Protein AF-A0A7S4ESZ2-F1 (afdb_monomer_lite)

Foldseek 3Di:
DVVVVVVVVVVVVVVVVVVLVVVLQQDPPVVSVLVVLLVVLVVVVCCCVVVVPDDDPVNVVVSCCSVVVSVVVVVVVVVVPPPVPPRVVVVVVVVVVVVVVVVVPPPDD

Structure (mmCIF, N/CA/C/O backbone):
data_AF-A0A7S4ESZ2-F1
#
_entry.id   AF-A0A7S4ESZ2-F1
#
loop_
_atom_site.group_PDB
_atom_site.id
_atom_site.type_symbol
_atom_site.label_atom_id
_atom_site.label_alt_id
_atom_site.label_comp_id
_atom_site.label_asym_id
_atom_site.label_entity_id
_atom_site.label_seq_id
_atom_site.pdbx_PDB_ins_code
_atom_site.Cartn_x
_atom_site.Cartn_y
_atom_site.Cartn_z
_atom_site.occupancy
_atom_site.B_iso_or_equiv
_atom_site.auth_seq_id
_atom_site.auth_comp_id
_atom_site.auth_asym_id
_atom_site.auth_atom_id
_atom_site.pdbx_PDB_model_num
ATOM 1 N N . MET A 1 1 ? -6.748 -6.157 -33.503 1.00 66.38 1 MET A N 1
ATOM 2 C CA . MET A 1 1 ? -5.988 -6.548 -32.292 1.00 66.38 1 MET A CA 1
ATOM 3 C C . MET A 1 1 ? -6.035 -5.516 -31.154 1.00 66.38 1 MET A C 1
ATOM 5 O O . MET A 1 1 ? -5.958 -5.926 -30.008 1.00 66.38 1 MET A O 1
ATOM 9 N N . GLY A 1 2 ? -6.207 -4.208 -31.412 1.00 81.81 2 GLY A N 1
ATOM 10 C CA . GLY A 1 2 ? -6.227 -3.180 -30.348 1.00 81.81 2 GLY A CA 1
ATOM 11 C C . GLY A 1 2 ? -7.461 -3.179 -29.430 1.00 81.81 2 GLY A C 1
ATOM 12 O O . GLY A 1 2 ? -7.334 -2.921 -28.239 1.00 81.81 2 GLY A O 1
ATOM 13 N N . TRP A 1 3 ? -8.641 -3.549 -29.942 1.00 86.19 3 TRP A N 1
ATOM 14 C CA . TRP A 1 3 ? -9.880 -3.604 -29.149 1.00 86.19 3 TRP A CA 1
ATOM 15 C C . TRP A 1 3 ? -9.798 -4.542 -27.935 1.00 86.19 3 TRP A C 1
ATOM 17 O O . TRP A 1 3 ? -10.355 -4.239 -26.887 1.00 86.19 3 TRP A O 1
ATOM 27 N N . LEU A 1 4 ? -9.037 -5.634 -28.039 1.00 88.56 4 LEU A N 1
ATOM 28 C CA . LEU A 1 4 ? -8.805 -6.575 -26.938 1.00 88.56 4 LEU A CA 1
ATOM 29 C C . LEU A 1 4 ? -8.044 -5.928 -25.770 1.00 88.56 4 LEU A C 1
ATOM 31 O O . LEU A 1 4 ? -8.396 -6.149 -24.616 1.00 88.56 4 LEU A O 1
ATOM 35 N N . MET A 1 5 ? -7.051 -5.083 -26.061 1.00 89.44 5 MET A N 1
ATOM 36 C CA . MET A 1 5 ? -6.308 -4.335 -25.037 1.00 89.44 5 MET A CA 1
ATOM 37 C C . MET A 1 5 ? -7.189 -3.298 -24.333 1.00 89.44 5 MET A C 1
ATOM 39 O O . MET A 1 5 ? -7.049 -3.091 -23.131 1.00 89.44 5 MET A O 1
ATOM 43 N N . ILE A 1 6 ? -8.121 -2.681 -25.067 1.00 91.31 6 ILE A N 1
ATOM 44 C CA . ILE A 1 6 ? -9.088 -1.723 -24.511 1.00 91.31 6 ILE A CA 1
ATOM 45 C C . ILE A 1 6 ? -10.058 -2.439 -23.570 1.00 91.31 6 ILE A C 1
ATOM 47 O O . ILE A 1 6 ? -10.261 -2.010 -22.441 1.00 91.31 6 ILE A O 1
ATOM 51 N N . VAL A 1 7 ? -10.624 -3.566 -24.002 1.00 93.50 7 VAL A N 1
ATOM 52 C CA . VAL A 1 7 ? -11.549 -4.341 -23.166 1.00 93.50 7 VAL A CA 1
ATOM 53 C C . VAL A 1 7 ? -10.851 -4.821 -21.891 1.00 93.50 7 VAL A C 1
ATOM 55 O O . VAL A 1 7 ? -11.405 -4.676 -20.803 1.00 93.50 7 VAL A O 1
ATOM 58 N N . LEU A 1 8 ? -9.613 -5.315 -21.999 1.00 89.50 8 LEU A N 1
ATOM 59 C CA . LEU A 1 8 ? -8.819 -5.738 -20.844 1.00 89.50 8 LEU A CA 1
ATOM 60 C C . LEU A 1 8 ? -8.497 -4.582 -19.885 1.00 89.50 8 LEU A C 1
ATOM 62 O O . LEU A 1 8 ? -8.576 -4.772 -18.672 1.00 89.50 8 LEU A O 1
ATOM 66 N N . SER A 1 9 ? -8.173 -3.385 -20.386 1.00 91.81 9 SER A N 1
ATOM 67 C CA . SER A 1 9 ? -7.897 -2.232 -19.520 1.00 91.81 9 SER A CA 1
ATOM 68 C C . SER A 1 9 ? -9.158 -1.732 -18.811 1.00 91.81 9 SER A C 1
ATOM 70 O O . SER A 1 9 ? -9.101 -1.438 -17.616 1.00 91.81 9 SER A O 1
ATOM 72 N N . CYS A 1 10 ? -10.307 -1.722 -19.494 1.00 90.88 10 CYS A N 1
ATOM 73 C CA . CYS A 1 10 ? -11.598 -1.396 -18.893 1.00 90.88 10 CYS A CA 1
ATOM 74 C C . CYS A 1 10 ? -11.982 -2.399 -17.799 1.00 90.88 10 CYS A C 1
ATOM 76 O O . CYS A 1 10 ? -12.360 -1.988 -16.704 1.00 90.88 10 CYS A O 1
ATOM 78 N N . LEU A 1 11 ? -11.832 -3.702 -18.056 1.00 93.06 11 LEU A N 1
ATOM 79 C CA . LEU A 1 11 ? -12.069 -4.751 -17.058 1.00 93.06 11 LEU A CA 1
ATOM 80 C C . LEU A 1 11 ? -11.168 -4.586 -15.835 1.00 93.06 11 LEU A C 1
ATOM 82 O O . LEU A 1 11 ? -11.648 -4.665 -14.706 1.00 93.06 11 LEU A O 1
ATOM 86 N N . ASN A 1 12 ? -9.881 -4.309 -16.048 1.00 88.88 12 ASN A N 1
ATOM 87 C CA . ASN A 1 12 ? -8.943 -4.102 -14.953 1.00 88.88 12 ASN A CA 1
ATOM 88 C C . ASN A 1 12 ? -9.293 -2.840 -14.145 1.00 88.88 12 ASN A C 1
ATOM 90 O O . ASN A 1 12 ? -9.273 -2.865 -12.918 1.00 88.88 12 ASN A O 1
ATOM 94 N N . GLY A 1 13 ? -9.699 -1.757 -14.818 1.00 87.56 13 GLY A N 1
ATOM 95 C CA . GLY A 1 13 ? -10.195 -0.543 -14.169 1.00 87.56 13 GLY A CA 1
ATOM 96 C C . GLY A 1 13 ? -11.420 -0.811 -13.292 1.00 87.56 13 GLY A C 1
ATOM 97 O O . GLY A 1 13 ? -11.432 -0.435 -12.121 1.00 87.56 13 GLY A O 1
ATOM 98 N N . VAL A 1 14 ? -12.410 -1.540 -13.817 1.00 90.62 14 VAL A N 1
ATOM 99 C CA . VAL A 1 14 ? -13.612 -1.933 -13.063 1.00 90.62 14 VAL A CA 1
ATOM 100 C C . VAL A 1 14 ? -13.255 -2.821 -11.869 1.00 90.62 14 VAL A C 1
ATOM 102 O O . VAL A 1 14 ? -13.757 -2.591 -10.769 1.00 90.62 14 VAL A O 1
ATOM 105 N N . ALA A 1 15 ? -12.362 -3.798 -12.048 1.00 88.25 15 ALA A N 1
ATOM 106 C CA . ALA A 1 15 ? -11.925 -4.688 -10.976 1.00 88.25 15 ALA A CA 1
ATOM 107 C C . ALA A 1 15 ? -11.225 -3.925 -9.839 1.00 88.25 15 ALA A C 1
ATOM 109 O O . ALA A 1 15 ? -11.531 -4.145 -8.665 1.00 88.25 15 ALA A O 1
ATOM 110 N N . ILE A 1 16 ? -10.335 -2.986 -10.177 1.00 87.25 16 ILE A N 1
ATOM 111 C CA . ILE A 1 16 ? -9.633 -2.143 -9.201 1.00 87.25 16 ILE A CA 1
ATOM 112 C C . ILE A 1 16 ? -10.625 -1.242 -8.459 1.00 87.25 16 ILE A C 1
ATOM 114 O O . ILE A 1 16 ? -10.571 -1.158 -7.232 1.00 87.25 16 ILE A O 1
ATOM 118 N N . SER A 1 17 ? -11.557 -0.600 -9.170 1.00 86.12 17 SER A N 1
ATOM 119 C CA . SER A 1 17 ? -12.589 0.238 -8.549 1.00 86.12 17 SER A CA 1
ATOM 120 C C . SER A 1 17 ? -13.487 -0.564 -7.607 1.00 86.12 17 SER A C 1
ATOM 122 O O . SER A 1 17 ? -13.740 -0.124 -6.487 1.00 86.12 17 SER A O 1
ATOM 124 N N . TYR A 1 18 ? -13.918 -1.762 -8.009 1.00 87.00 18 TYR A N 1
ATOM 125 C CA . TYR A 1 18 ? -14.733 -2.634 -7.164 1.00 87.00 18 TYR A CA 1
ATOM 126 C C . TYR A 1 18 ? -13.981 -3.080 -5.901 1.00 87.00 18 TYR A C 1
ATOM 128 O O . TYR A 1 18 ? -14.514 -2.994 -4.792 1.00 87.00 18 TYR A O 1
ATOM 136 N N . ALA A 1 19 ? -12.719 -3.494 -6.044 1.00 85.50 19 ALA A N 1
ATOM 137 C CA . ALA A 1 19 ? -11.867 -3.849 -4.912 1.00 85.50 19 ALA A CA 1
ATOM 138 C C . ALA A 1 19 ? -11.636 -2.653 -3.971 1.00 85.50 19 ALA A C 1
ATOM 140 O O . ALA A 1 19 ? -11.696 -2.810 -2.751 1.00 85.50 19 ALA A O 1
ATOM 141 N N . GLY A 1 20 ? -11.436 -1.453 -4.525 1.00 82.31 20 GLY A N 1
ATOM 142 C CA . GLY A 1 20 ? -11.277 -0.215 -3.765 1.00 82.31 20 GLY A CA 1
ATOM 143 C C . GLY A 1 20 ? -12.506 0.120 -2.921 1.00 82.31 20 GLY A C 1
ATOM 144 O O . GLY A 1 20 ? -12.370 0.357 -1.721 1.00 82.31 20 GLY A O 1
ATOM 145 N N . LEU A 1 21 ? -13.703 0.060 -3.512 1.00 82.81 21 LEU A N 1
ATOM 146 C CA . LEU A 1 21 ? -14.968 0.306 -2.808 1.00 82.81 21 LEU A CA 1
ATOM 147 C C . LEU A 1 21 ? -15.203 -0.712 -1.688 1.00 82.81 21 LEU A C 1
ATOM 149 O O . LEU A 1 21 ? -15.595 -0.346 -0.582 1.00 82.81 21 LEU A O 1
ATOM 153 N N . ARG A 1 22 ? -14.905 -1.989 -1.943 1.00 80.75 22 ARG A N 1
ATOM 154 C CA . ARG A 1 22 ? -15.071 -3.046 -0.941 1.00 80.75 22 ARG A CA 1
ATOM 155 C C . ARG A 1 22 ? -14.073 -2.907 0.206 1.00 80.75 22 ARG A C 1
ATOM 157 O O . ARG A 1 22 ? -14.445 -3.068 1.361 1.00 80.75 22 ARG A O 1
ATOM 164 N N . VAL A 1 23 ? -12.825 -2.534 -0.078 1.00 80.25 23 VAL A N 1
ATOM 165 C CA . VAL A 1 23 ? -11.840 -2.223 0.968 1.00 80.25 23 VAL A CA 1
ATOM 166 C C . VAL A 1 23 ? -12.290 -1.024 1.799 1.00 80.25 23 VAL A C 1
ATOM 168 O O . VAL A 1 23 ? -12.236 -1.112 3.020 1.00 80.25 23 VAL A O 1
ATOM 171 N N . GLN A 1 24 ? -12.793 0.054 1.187 1.00 77.06 24 GLN A N 1
ATOM 172 C CA . GLN A 1 24 ? -13.301 1.231 1.912 1.00 77.06 24 GLN A CA 1
ATOM 173 C C . GLN A 1 24 ? -14.446 0.911 2.885 1.00 77.06 24 GLN A C 1
ATOM 175 O O . GLN A 1 24 ? -14.634 1.636 3.860 1.00 77.06 24 GLN A O 1
ATOM 180 N N . GLN A 1 25 ? -15.205 -0.160 2.637 1.00 73.38 25 GLN A N 1
ATOM 181 C CA . GLN A 1 25 ? -16.244 -0.639 3.550 1.00 73.38 25 GLN A CA 1
ATOM 182 C C . GLN A 1 25 ? -15.671 -1.428 4.736 1.00 73.38 25 GLN A C 1
ATOM 184 O O . GLN A 1 25 ? -16.272 -1.428 5.801 1.00 73.38 25 GLN A O 1
ATOM 189 N N . LEU A 1 26 ? -14.515 -2.083 4.580 1.00 76.62 26 LEU A N 1
ATOM 190 C CA . LEU A 1 26 ? -13.904 -2.934 5.611 1.00 76.62 26 LEU A CA 1
ATOM 191 C C . LEU A 1 26 ? -12.799 -2.232 6.416 1.00 76.62 26 LEU A C 1
ATOM 193 O O . LEU A 1 26 ? -12.431 -2.705 7.491 1.00 76.62 26 LEU A O 1
ATOM 197 N N . VAL A 1 27 ? -12.220 -1.146 5.89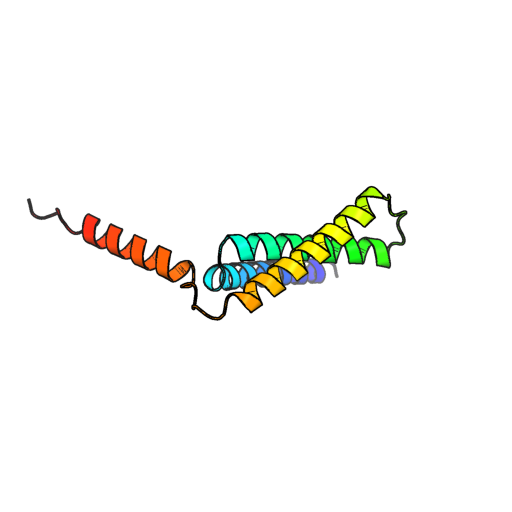9 1.00 78.38 27 VAL A N 1
ATOM 198 C CA . VAL A 1 27 ? -11.072 -0.470 6.520 1.00 78.38 27 VAL A CA 1
ATOM 199 C C . VAL A 1 27 ? -11.327 1.013 6.740 1.00 78.38 27 VAL A C 1
ATOM 201 O O . VAL A 1 27 ? -12.080 1.640 6.004 1.00 78.38 27 VAL A O 1
ATOM 204 N N . THR A 1 28 ? -10.644 1.591 7.730 1.00 76.62 28 THR A N 1
ATOM 205 C CA . THR A 1 28 ? -10.730 3.026 8.032 1.00 76.62 28 THR A CA 1
ATOM 206 C C . THR A 1 28 ? -10.216 3.889 6.879 1.00 76.62 28 THR A C 1
ATOM 208 O O . THR A 1 28 ? -9.366 3.458 6.092 1.00 76.62 28 THR A O 1
ATOM 211 N N . ALA A 1 29 ? -10.678 5.142 6.812 1.00 77.50 29 ALA A N 1
ATOM 212 C CA . ALA A 1 29 ? -10.215 6.116 5.819 1.00 77.50 29 ALA A CA 1
ATOM 213 C C . ALA A 1 29 ? -8.676 6.232 5.790 1.00 77.50 29 ALA A C 1
ATOM 215 O O . ALA A 1 29 ? -8.066 6.266 4.720 1.00 77.50 29 ALA A O 1
ATOM 216 N N . THR A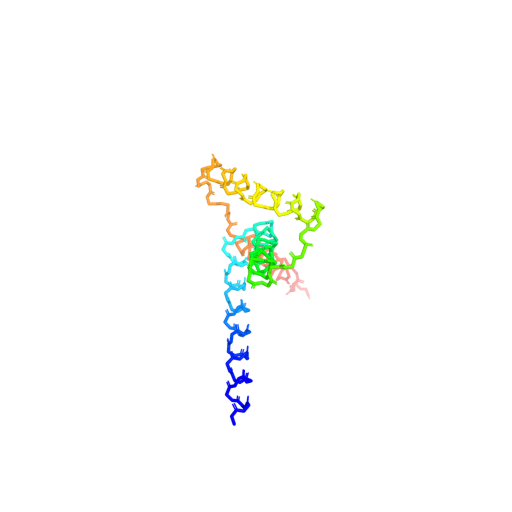 1 30 ? -8.038 6.191 6.962 1.00 80.06 30 THR A N 1
ATOM 217 C CA . THR A 1 30 ? -6.578 6.234 7.104 1.00 80.06 30 THR A CA 1
ATOM 218 C C . THR A 1 30 ? -5.905 4.989 6.532 1.00 80.06 30 THR A C 1
ATOM 220 O O . THR A 1 30 ? -4.911 5.110 5.818 1.00 80.06 30 THR A O 1
ATOM 223 N N . THR A 1 31 ? -6.444 3.788 6.779 1.00 80.12 31 THR A N 1
ATOM 224 C CA . THR A 1 31 ? -5.909 2.569 6.149 1.00 80.12 31 THR A CA 1
ATOM 225 C C . THR A 1 31 ? -5.994 2.662 4.635 1.00 80.12 31 THR A C 1
ATOM 227 O O . THR A 1 31 ? -5.026 2.324 3.960 1.00 80.12 31 THR A O 1
ATOM 230 N N . PHE A 1 32 ? -7.136 3.094 4.098 1.00 81.88 32 PHE A N 1
ATOM 231 C CA . PHE A 1 32 ? -7.331 3.169 2.655 1.00 81.88 32 PHE A CA 1
ATOM 232 C C . PHE A 1 32 ? -6.332 4.136 1.997 1.00 81.88 32 PHE A C 1
ATOM 234 O O . PHE A 1 32 ? -5.749 3.823 0.954 1.00 81.88 32 PHE A O 1
ATOM 241 N N . MET A 1 33 ? -6.061 5.272 2.648 1.00 82.50 33 MET A N 1
ATOM 242 C CA . MET A 1 33 ? -5.056 6.238 2.201 1.00 82.50 33 MET A CA 1
ATOM 243 C C . MET A 1 33 ? -3.637 5.643 2.208 1.00 82.50 33 MET A C 1
ATOM 245 O O . MET A 1 33 ? -2.913 5.773 1.219 1.00 82.50 33 MET A O 1
ATOM 249 N N . VAL A 1 34 ? -3.255 4.923 3.271 1.00 81.88 34 VAL A N 1
ATOM 250 C CA . VAL A 1 34 ? -1.956 4.227 3.336 1.00 81.88 34 VAL A CA 1
ATOM 251 C C . VAL A 1 34 ? -1.856 3.155 2.246 1.00 81.88 34 VAL A C 1
ATOM 253 O O . VAL A 1 34 ? -0.854 3.105 1.539 1.00 81.88 34 VAL A O 1
ATOM 256 N N . LEU A 1 35 ? -2.899 2.344 2.046 1.00 82.19 35 LEU A N 1
ATOM 257 C CA . LEU A 1 35 ? -2.916 1.268 1.048 1.00 82.19 35 LEU A CA 1
ATOM 258 C C . LEU A 1 35 ? -2.731 1.805 -0.382 1.00 82.19 35 LEU A C 1
ATOM 260 O O . LEU A 1 35 ? -1.976 1.242 -1.175 1.00 82.19 35 LEU A O 1
ATOM 264 N N . THR A 1 36 ? -3.377 2.932 -0.688 1.00 82.81 36 THR A N 1
ATOM 265 C CA . THR A 1 36 ? -3.268 3.599 -1.993 1.00 82.81 36 THR A CA 1
ATOM 266 C C . THR A 1 36 ? -1.856 4.141 -2.231 1.00 82.81 36 THR A C 1
ATOM 268 O O . THR A 1 36 ? -1.319 4.006 -3.334 1.00 82.81 36 THR A O 1
ATOM 271 N N . ASN A 1 37 ? -1.220 4.692 -1.192 1.00 83.38 37 ASN A N 1
ATOM 272 C CA . ASN A 1 37 ? 0.178 5.114 -1.260 1.00 83.38 37 ASN A CA 1
ATOM 273 C C . ASN A 1 37 ? 1.111 3.921 -1.504 1.00 83.38 37 ASN A C 1
ATOM 275 O O . ASN A 1 37 ? 1.938 3.987 -2.411 1.00 83.38 37 ASN A O 1
ATOM 279 N N . VAL A 1 38 ? 0.941 2.806 -0.785 1.00 81.50 38 VAL A N 1
ATOM 280 C CA . VAL A 1 38 ? 1.761 1.596 -0.984 1.00 81.50 38 VAL A CA 1
ATOM 281 C C . VAL A 1 38 ? 1.660 1.076 -2.419 1.00 81.50 38 VAL A C 1
ATOM 283 O O . VAL A 1 38 ? 2.689 0.796 -3.030 1.00 81.50 38 VAL A O 1
ATOM 286 N N . ASN A 1 39 ? 0.454 1.010 -2.993 1.00 84.69 39 ASN A N 1
ATOM 287 C CA . ASN A 1 39 ? 0.264 0.546 -4.370 1.00 84.69 39 ASN A CA 1
ATOM 288 C C . ASN A 1 39 ? 1.034 1.409 -5.390 1.00 84.69 39 ASN A C 1
ATOM 290 O O . ASN A 1 39 ? 1.723 0.880 -6.259 1.00 84.69 39 ASN A O 1
ATOM 294 N N . LYS A 1 40 ? 0.997 2.743 -5.244 1.00 80.25 40 LYS A N 1
ATOM 295 C CA . LYS A 1 40 ? 1.802 3.659 -6.072 1.00 80.25 40 LYS A CA 1
ATOM 296 C C . LYS A 1 40 ? 3.302 3.388 -5.942 1.00 80.25 40 LYS A C 1
ATOM 298 O O . LYS A 1 40 ? 3.992 3.331 -6.955 1.00 80.25 40 LYS A O 1
ATOM 303 N N . PHE A 1 41 ? 3.805 3.199 -4.722 1.00 80.50 41 PHE A N 1
ATOM 304 C CA . PHE A 1 41 ? 5.229 2.938 -4.498 1.00 80.50 41 PHE A CA 1
ATOM 305 C C . PHE A 1 41 ? 5.685 1.582 -5.048 1.00 80.50 41 PHE A C 1
ATOM 307 O O . PHE A 1 41 ? 6.799 1.501 -5.554 1.00 80.50 41 PHE A O 1
ATOM 314 N N . ILE A 1 42 ? 4.839 0.547 -5.023 1.00 82.00 42 ILE A N 1
ATOM 315 C CA . ILE A 1 42 ? 5.140 -0.752 -5.650 1.00 82.00 42 ILE A CA 1
ATOM 316 C C . ILE A 1 42 ? 5.280 -0.600 -7.167 1.00 82.00 42 ILE A C 1
ATOM 318 O O . ILE A 1 42 ? 6.233 -1.117 -7.745 1.00 82.00 42 ILE A O 1
ATOM 322 N N . VAL A 1 43 ? 4.375 0.145 -7.810 1.00 83.25 43 VAL A N 1
ATOM 323 C CA . VAL A 1 43 ? 4.451 0.416 -9.255 1.00 83.25 43 VAL A CA 1
ATOM 324 C C . VAL A 1 43 ? 5.713 1.210 -9.601 1.00 83.25 43 VAL A C 1
ATOM 326 O O . VAL A 1 43 ? 6.405 0.872 -10.559 1.00 83.25 43 VAL A O 1
ATOM 329 N N . ILE A 1 44 ? 6.053 2.227 -8.802 1.00 81.81 44 ILE A N 1
ATOM 330 C CA . ILE A 1 44 ? 7.285 3.012 -8.979 1.00 81.81 44 ILE A CA 1
ATOM 331 C C . ILE A 1 44 ? 8.524 2.125 -8.803 1.00 81.81 44 ILE A C 1
ATOM 333 O O . ILE A 1 44 ? 9.426 2.168 -9.636 1.00 81.81 44 ILE A O 1
ATOM 337 N N . LEU A 1 45 ? 8.561 1.291 -7.760 1.00 79.25 45 LEU A N 1
ATOM 338 C CA . LEU A 1 45 ? 9.659 0.357 -7.511 1.00 79.25 45 LEU A CA 1
ATOM 339 C C . LEU A 1 45 ? 9.816 -0.637 -8.665 1.00 79.25 45 LEU A C 1
ATOM 341 O O . LEU A 1 45 ? 10.932 -0.885 -9.113 1.00 79.25 45 LEU A O 1
ATOM 345 N N . PHE A 1 46 ? 8.706 -1.167 -9.178 1.00 81.56 46 PHE A N 1
ATOM 346 C CA . PHE A 1 46 ? 8.718 -2.044 -10.341 1.00 81.56 46 PHE A CA 1
ATOM 347 C C . PHE A 1 46 ? 9.269 -1.328 -11.578 1.00 81.56 46 PHE A C 1
ATOM 349 O O . PHE A 1 46 ? 10.128 -1.879 -12.258 1.00 81.56 46 PHE A O 1
ATOM 356 N N . GLY A 1 47 ? 8.848 -0.086 -11.837 1.00 79.69 47 GLY A N 1
ATOM 357 C CA . GLY A 1 47 ? 9.379 0.730 -12.932 1.00 79.69 47 GLY A CA 1
ATOM 358 C C . GLY A 1 47 ? 10.885 0.970 -12.812 1.00 79.69 47 GLY A C 1
ATOM 359 O O . GLY A 1 47 ? 11.615 0.794 -13.778 1.00 79.69 47 GLY A O 1
ATOM 360 N N . VAL A 1 48 ? 11.374 1.280 -11.614 1.00 76.56 48 VAL A N 1
ATOM 361 C CA . VAL A 1 48 ? 12.808 1.451 -11.340 1.00 76.56 48 VAL A CA 1
ATOM 362 C C . VAL A 1 48 ? 13.596 0.164 -11.606 1.00 76.56 48 VAL A C 1
ATOM 364 O O . VAL A 1 48 ? 14.629 0.198 -12.274 1.00 76.56 48 VAL A O 1
ATOM 367 N N . VAL A 1 49 ? 13.121 -0.971 -11.082 1.00 75.31 49 VAL A N 1
ATOM 368 C CA . VAL A 1 49 ? 13.817 -2.263 -11.199 1.00 75.31 49 VAL A CA 1
ATOM 369 C C . VAL A 1 49 ? 13.787 -2.775 -12.640 1.00 75.31 49 VAL A C 1
ATOM 371 O O . VAL A 1 49 ? 14.803 -3.258 -13.135 1.00 75.31 49 VAL A O 1
ATOM 374 N N . ALA A 1 50 ? 12.647 -2.648 -13.323 1.00 77.25 50 ALA A N 1
ATOM 375 C CA . ALA A 1 50 ? 12.466 -3.136 -14.686 1.00 77.25 50 ALA A CA 1
ATOM 376 C C . ALA A 1 50 ? 13.137 -2.240 -15.739 1.00 77.25 50 ALA A C 1
ATOM 378 O O . ALA A 1 50 ? 13.665 -2.755 -16.721 1.00 77.25 50 ALA A O 1
ATOM 379 N N . LEU A 1 51 ? 13.136 -0.916 -15.544 1.00 72.94 51 LEU A N 1
ATOM 380 C CA . LEU A 1 51 ? 13.653 0.046 -16.524 1.00 72.94 51 LEU A CA 1
ATOM 381 C C . LEU A 1 51 ? 15.123 0.442 -16.276 1.00 72.94 51 LEU A C 1
ATOM 383 O O . LEU A 1 51 ? 15.711 1.100 -17.126 1.00 72.94 51 LEU A O 1
ATOM 387 N N . ARG A 1 52 ? 15.735 0.022 -15.150 1.00 67.44 52 ARG A N 1
ATOM 388 C CA . ARG A 1 52 ? 17.111 0.383 -14.721 1.00 67.44 52 ARG A CA 1
ATOM 389 C C . ARG A 1 52 ? 17.408 1.888 -14.840 1.00 67.44 52 ARG A C 1
ATOM 391 O O . ARG A 1 52 ? 18.531 2.280 -15.153 1.00 67.44 52 ARG A O 1
ATOM 398 N N . GLU A 1 53 ? 16.403 2.720 -14.588 1.00 66.50 53 GLU A N 1
ATOM 399 C CA . GLU A 1 53 ? 16.546 4.177 -14.575 1.00 66.50 53 GLU A CA 1
ATOM 400 C C . GLU A 1 53 ? 17.477 4.626 -13.438 1.00 66.50 53 GLU A C 1
ATOM 402 O O . GLU A 1 53 ? 17.546 3.989 -12.378 1.00 66.50 53 GLU A O 1
ATOM 407 N N . ALA A 1 54 ? 18.215 5.717 -13.658 1.00 60.84 54 ALA A N 1
ATOM 408 C CA . ALA A 1 54 ? 19.209 6.202 -12.708 1.00 60.84 54 ALA A CA 1
ATOM 409 C C . ALA A 1 54 ? 18.509 6.761 -11.459 1.00 60.84 54 ALA A C 1
ATOM 411 O O . ALA A 1 54 ? 18.012 7.886 -11.428 1.00 60.84 54 ALA A O 1
ATOM 412 N N . LEU A 1 55 ? 18.470 5.948 -10.405 1.00 64.94 55 LEU A N 1
ATOM 413 C CA . LEU A 1 55 ? 17.905 6.314 -9.113 1.00 64.94 55 LEU A CA 1
ATOM 414 C C . LEU A 1 55 ? 18.641 7.513 -8.511 1.00 64.94 55 LEU A C 1
ATOM 416 O O . LEU A 1 55 ? 19.772 7.400 -8.043 1.00 64.94 55 LEU A O 1
ATOM 420 N N . THR A 1 56 ? 17.970 8.661 -8.445 1.00 76.94 56 THR A N 1
ATOM 421 C CA . THR A 1 56 ? 18.430 9.784 -7.624 1.00 76.94 56 THR A CA 1
ATOM 422 C C . THR A 1 56 ? 18.342 9.404 -6.141 1.00 76.94 56 THR A C 1
ATOM 424 O O . THR A 1 56 ? 17.380 8.761 -5.715 1.00 76.94 56 THR A O 1
ATOM 427 N N . THR A 1 57 ? 19.300 9.841 -5.320 1.00 74.31 57 THR A N 1
ATOM 428 C CA . THR A 1 57 ? 19.363 9.533 -3.875 1.00 74.31 57 THR A CA 1
ATOM 429 C 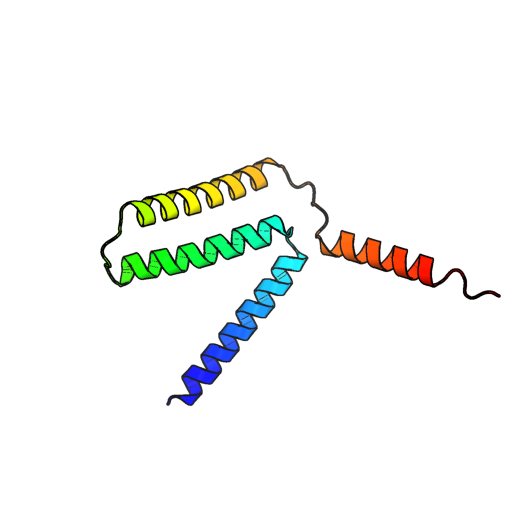C . THR A 1 57 ? 18.073 9.898 -3.123 1.00 74.31 57 THR A C 1
ATOM 431 O O . THR A 1 57 ? 17.667 9.197 -2.196 1.00 74.31 57 THR A O 1
ATOM 434 N N . PHE A 1 58 ? 17.371 10.948 -3.565 1.00 75.88 58 PHE A N 1
ATOM 435 C CA . PHE A 1 58 ? 16.057 11.337 -3.041 1.00 75.88 58 PHE A CA 1
ATOM 436 C C . PHE A 1 58 ? 14.963 10.289 -3.298 1.00 75.88 58 PHE A C 1
ATOM 438 O O . PHE A 1 58 ? 14.180 9.994 -2.395 1.00 75.88 58 PHE A O 1
ATOM 445 N N . SER A 1 59 ? 14.928 9.686 -4.490 1.00 74.56 59 SER A N 1
ATOM 446 C CA . SER A 1 59 ? 13.963 8.633 -4.830 1.00 74.56 59 SER A CA 1
ATOM 447 C C . SER A 1 59 ? 14.190 7.381 -3.989 1.00 74.56 59 SER A C 1
ATOM 449 O O . SER A 1 59 ? 13.232 6.791 -3.495 1.00 74.56 59 SER A O 1
ATOM 451 N N . LEU A 1 60 ? 15.453 7.013 -3.754 1.00 77.75 60 LEU A N 1
ATOM 452 C CA . LEU A 1 60 ? 15.794 5.876 -2.899 1.00 77.75 60 LEU A CA 1
ATOM 453 C C . LEU A 1 60 ? 15.347 6.102 -1.445 1.00 77.75 60 LEU A C 1
ATOM 455 O O . LEU A 1 60 ? 14.733 5.220 -0.846 1.00 77.75 60 LEU A O 1
ATOM 459 N N . CYS A 1 61 ? 15.585 7.299 -0.897 1.00 80.44 61 CYS A N 1
ATOM 460 C CA . CYS A 1 61 ? 15.122 7.666 0.443 1.00 80.44 61 CYS A CA 1
ATOM 461 C C . CYS A 1 61 ? 13.587 7.615 0.548 1.00 80.44 61 CYS A C 1
ATOM 463 O O . CYS A 1 61 ? 13.050 7.031 1.488 1.00 80.44 61 CYS A O 1
ATOM 465 N N . GLY A 1 62 ? 12.874 8.138 -0.457 1.00 79.12 62 GLY A N 1
ATOM 466 C CA . GLY A 1 62 ? 11.411 8.085 -0.522 1.00 79.12 62 GLY A CA 1
ATOM 467 C C . GLY A 1 62 ? 10.854 6.658 -0.547 1.00 79.12 62 GLY A C 1
ATOM 468 O O . GLY A 1 62 ? 9.886 6.368 0.154 1.00 79.12 62 GLY A O 1
ATOM 469 N N . VAL A 1 63 ? 11.491 5.744 -1.287 1.00 76.94 63 VAL A N 1
ATOM 470 C CA . VAL A 1 63 ? 11.105 4.321 -1.328 1.00 76.94 63 VAL A CA 1
ATOM 471 C C . VAL A 1 63 ? 11.306 3.652 0.034 1.00 76.94 63 VAL A C 1
ATOM 473 O O . VAL A 1 63 ? 10.408 2.958 0.511 1.00 76.94 63 VAL A O 1
ATOM 476 N N . ILE A 1 64 ? 12.448 3.885 0.688 1.00 82.88 64 ILE A N 1
ATOM 477 C CA . ILE A 1 64 ? 12.731 3.328 2.020 1.00 82.88 64 ILE A CA 1
ATOM 478 C C . ILE A 1 64 ? 11.722 3.856 3.043 1.00 82.88 64 ILE A C 1
ATOM 480 O O . ILE A 1 64 ? 11.176 3.075 3.823 1.00 82.88 64 ILE A O 1
ATOM 484 N N . LEU A 1 65 ? 11.428 5.159 3.016 1.00 84.12 65 LEU A N 1
ATOM 485 C CA . LEU A 1 65 ? 10.459 5.780 3.916 1.00 84.12 65 LEU A CA 1
ATOM 486 C C . LEU A 1 65 ? 9.043 5.232 3.686 1.00 84.12 65 LEU A C 1
ATOM 488 O O . LEU A 1 65 ? 8.322 4.966 4.645 1.00 84.12 65 LEU A O 1
ATOM 492 N N . ALA A 1 66 ? 8.655 5.014 2.429 1.00 81.00 66 ALA A N 1
ATOM 493 C CA . ALA A 1 66 ? 7.354 4.460 2.073 1.00 81.00 66 ALA A CA 1
ATOM 494 C C . ALA A 1 66 ? 7.186 3.011 2.548 1.00 81.00 66 ALA A C 1
ATOM 496 O O . ALA A 1 66 ? 6.188 2.686 3.192 1.00 81.00 66 ALA A O 1
ATOM 497 N N . ILE A 1 67 ? 8.168 2.146 2.273 1.00 81.12 67 ILE A N 1
ATOM 498 C CA . ILE A 1 67 ? 8.139 0.746 2.719 1.00 81.12 67 ILE A CA 1
ATOM 499 C C . ILE A 1 67 ? 8.219 0.682 4.249 1.00 81.12 67 ILE A C 1
ATOM 501 O O . ILE A 1 67 ? 7.446 -0.041 4.877 1.00 81.12 67 ILE A O 1
ATOM 505 N N . GLY A 1 68 ? 9.096 1.479 4.864 1.00 84.81 68 GLY A N 1
ATOM 506 C CA . GLY A 1 68 ? 9.230 1.576 6.316 1.00 84.81 68 GLY A CA 1
ATOM 507 C C . GLY A 1 68 ? 7.937 2.034 6.992 1.00 84.81 68 GLY A C 1
ATOM 508 O O . GLY A 1 68 ? 7.478 1.392 7.934 1.00 84.81 68 GLY A O 1
ATOM 509 N N . GLY A 1 69 ? 7.299 3.084 6.471 1.00 82.62 69 GLY A N 1
ATOM 510 C CA . GLY A 1 69 ? 6.005 3.573 6.945 1.00 82.62 69 GLY A CA 1
ATOM 511 C C . GLY A 1 69 ? 4.887 2.542 6.781 1.00 82.62 69 GLY A C 1
ATOM 512 O O . GLY A 1 69 ? 4.087 2.360 7.697 1.00 82.62 69 GLY A O 1
ATOM 513 N N . ALA A 1 70 ? 4.864 1.805 5.667 1.00 78.44 70 ALA A N 1
ATOM 514 C CA . ALA A 1 70 ? 3.897 0.734 5.430 1.00 78.44 70 ALA A CA 1
ATOM 515 C C . ALA A 1 70 ? 4.056 -0.424 6.426 1.00 78.44 70 ALA A C 1
ATOM 517 O O . ALA A 1 70 ? 3.073 -0.876 7.016 1.00 78.44 70 ALA A O 1
ATOM 518 N N . LEU A 1 71 ? 5.292 -0.876 6.656 1.00 84.00 71 LEU A N 1
ATOM 519 C CA . LEU A 1 71 ? 5.600 -1.931 7.622 1.00 84.00 71 LEU A CA 1
ATOM 520 C C . LEU A 1 71 ? 5.319 -1.483 9.057 1.00 84.00 71 LEU A C 1
ATOM 522 O O . LEU A 1 71 ? 4.763 -2.253 9.839 1.00 84.00 71 LEU A O 1
ATOM 526 N N . LEU A 1 72 ? 5.663 -0.241 9.405 1.00 86.81 72 LEU A N 1
ATOM 527 C CA . LEU A 1 72 ? 5.384 0.325 10.722 1.00 86.81 72 LEU A CA 1
ATOM 528 C C . LEU A 1 72 ? 3.877 0.445 10.958 1.00 86.81 72 LEU A C 1
ATOM 530 O O . LEU A 1 72 ? 3.406 0.050 12.020 1.00 86.81 72 LEU A O 1
ATOM 534 N N . TYR A 1 73 ? 3.117 0.913 9.965 1.00 81.69 73 TYR A N 1
ATOM 535 C CA . TYR A 1 73 ? 1.659 0.987 10.032 1.00 81.69 73 TYR A CA 1
ATOM 536 C C . TYR A 1 73 ? 1.026 -0.400 10.166 1.00 81.69 73 TYR A C 1
ATOM 538 O O . TYR A 1 73 ? 0.175 -0.606 11.030 1.00 81.69 73 TYR A O 1
ATOM 546 N N . ALA A 1 74 ? 1.478 -1.377 9.372 1.00 77.94 74 ALA A N 1
ATOM 547 C CA . ALA A 1 74 ? 1.028 -2.761 9.481 1.00 77.94 74 ALA A CA 1
ATOM 548 C C . ALA A 1 74 ? 1.330 -3.334 10.874 1.00 77.94 74 ALA A C 1
ATOM 550 O O . ALA A 1 74 ? 0.463 -3.938 11.497 1.00 77.94 74 ALA A O 1
ATOM 551 N N . ARG A 1 75 ? 2.530 -3.082 11.410 1.00 83.94 75 ARG A N 1
ATOM 552 C CA . ARG A 1 75 ? 2.946 -3.550 12.737 1.00 83.94 75 ARG A CA 1
ATOM 553 C C . ARG A 1 75 ? 2.172 -2.861 13.861 1.00 83.94 75 ARG A C 1
ATOM 555 O O . ARG A 1 75 ? 1.759 -3.543 14.792 1.00 83.94 75 ARG A O 1
ATOM 562 N N . ALA A 1 76 ? 1.953 -1.550 13.778 1.00 81.94 76 ALA A N 1
ATOM 563 C CA . ALA A 1 76 ? 1.149 -0.792 14.735 1.00 81.94 76 ALA A CA 1
ATOM 564 C C . ALA A 1 76 ? -0.301 -1.287 14.739 1.00 81.94 76 ALA A C 1
ATOM 566 O O . ALA A 1 76 ? -0.856 -1.566 15.799 1.00 81.94 76 ALA A O 1
ATOM 567 N N . ARG A 1 77 ? -0.878 -1.508 13.554 1.00 72.44 77 ARG A N 1
ATOM 568 C CA . ARG A 1 77 ? -2.219 -2.075 13.407 1.00 72.44 77 ARG A CA 1
ATOM 569 C C . ARG A 1 77 ? -2.326 -3.494 13.967 1.00 72.44 77 ARG A C 1
ATOM 571 O O . ARG A 1 77 ? -3.302 -3.791 14.642 1.00 72.44 77 ARG A O 1
ATOM 578 N N . SER A 1 78 ? -1.326 -4.349 13.751 1.00 71.56 78 SER A N 1
ATOM 579 C CA . SER A 1 78 ? -1.305 -5.704 14.323 1.00 71.56 78 SER A CA 1
ATOM 580 C C . SER A 1 78 ? -1.109 -5.715 15.844 1.00 71.56 78 SER A C 1
ATOM 582 O O . SER A 1 78 ? -1.539 -6.652 16.509 1.00 71.56 78 SER A O 1
ATOM 584 N N . ARG A 1 79 ? -0.456 -4.690 16.411 1.00 72.31 79 ARG A N 1
ATOM 585 C CA . ARG A 1 79 ? -0.218 -4.538 17.860 1.00 72.31 79 ARG A CA 1
ATOM 586 C C . ARG A 1 79 ? -1.435 -4.018 18.621 1.00 72.31 79 ARG A C 1
ATOM 588 O O . ARG A 1 79 ? -1.522 -4.260 19.817 1.00 72.31 79 ARG A O 1
ATOM 595 N N . LEU A 1 80 ? -2.353 -3.329 17.947 1.00 69.44 80 LEU A N 1
ATOM 596 C CA . LEU A 1 80 ? -3.541 -2.740 18.567 1.00 69.44 80 LEU A CA 1
ATOM 597 C C . LEU A 1 80 ? -4.609 -3.769 18.994 1.00 69.44 80 LEU A C 1
ATOM 599 O O . LEU A 1 80 ? -5.573 -3.362 19.629 1.00 69.44 80 LEU A O 1
ATOM 603 N N . ALA A 1 81 ? -4.412 -5.073 18.734 1.00 57.22 81 ALA A N 1
ATOM 604 C CA . ALA A 1 81 ? -5.384 -6.151 18.974 1.00 57.22 81 ALA A CA 1
ATOM 605 C C . ALA A 1 81 ? -6.728 -5.914 18.235 1.00 57.22 81 ALA A C 1
ATOM 607 O O . ALA A 1 81 ? -7.039 -4.795 17.826 1.00 57.22 81 ALA A O 1
ATOM 608 N N . PRO A 1 82 ? -7.532 -6.957 17.962 1.00 55.19 82 PRO A N 1
ATOM 609 C CA . PRO A 1 82 ? -8.774 -6.811 17.223 1.00 55.19 82 PRO A CA 1
ATOM 610 C C . PRO A 1 82 ? -9.839 -6.275 18.173 1.00 55.19 82 PRO A C 1
ATOM 612 O O . PRO A 1 82 ? -10.793 -6.971 18.494 1.00 55.19 82 PRO A O 1
ATOM 615 N N . THR A 1 83 ? -9.724 -5.024 18.608 1.00 49.75 83 THR A N 1
ATOM 616 C CA . THR A 1 83 ? -10.964 -4.266 18.702 1.00 49.75 83 THR A CA 1
ATOM 617 C C . THR A 1 83 ? -11.433 -4.217 17.256 1.00 49.75 83 THR A C 1
ATOM 619 O O . THR A 1 83 ? -10.689 -3.680 16.423 1.00 49.75 83 THR A O 1
ATOM 622 N N . PRO A 1 84 ? -12.566 -4.846 16.894 1.00 57.00 84 PRO A N 1
ATOM 623 C CA . PRO A 1 84 ? -13.184 -4.583 15.613 1.00 57.00 84 PRO A CA 1
ATOM 624 C C . PRO A 1 84 ? -13.473 -3.091 15.680 1.00 57.00 84 PRO A C 1
ATOM 626 O O . PRO A 1 84 ? -14.434 -2.668 16.311 1.00 57.00 84 PRO A O 1
ATOM 629 N N . THR A 1 85 ? -12.550 -2.277 15.166 1.00 56.97 85 THR A N 1
ATOM 630 C CA . THR A 1 85 ? -12.832 -0.877 14.915 1.00 56.97 85 THR A CA 1
ATOM 631 C C . THR A 1 85 ? -13.996 -0.984 13.958 1.00 56.97 85 THR A C 1
ATOM 633 O O . THR A 1 85 ? -13.813 -1.617 12.907 1.00 56.97 85 THR A O 1
ATOM 636 N N . PRO A 1 86 ? -15.205 -0.572 14.387 1.00 58.47 86 PRO A N 1
ATOM 637 C CA . PRO A 1 86 ? -16.394 -0.800 13.600 1.00 58.47 86 PRO A CA 1
ATOM 638 C C . PRO A 1 86 ? -16.069 -0.326 12.185 1.00 58.47 86 PRO A C 1
ATOM 640 O O . PRO A 1 86 ? -15.428 0.722 12.026 1.00 58.47 86 PRO A O 1
ATOM 643 N N . PRO A 1 87 ? -16.344 -1.154 11.161 1.00 63.94 87 PRO A N 1
ATOM 644 C CA . PRO A 1 87 ? -16.070 -0.753 9.794 1.00 63.94 87 PRO A CA 1
ATOM 645 C C . PRO A 1 87 ? -16.686 0.636 9.606 1.00 63.94 87 PRO A C 1
ATOM 647 O O . PRO A 1 87 ? -17.793 0.849 10.098 1.00 63.94 87 PRO A O 1
ATOM 650 N N . PRO A 1 88 ? -16.033 1.590 8.922 1.00 67.06 88 PRO A N 1
ATOM 651 C CA . PRO A 1 88 ? -16.563 2.953 8.802 1.00 67.06 88 PRO A CA 1
ATOM 652 C C . PRO A 1 88 ? -17.975 3.022 8.206 1.00 67.06 88 PRO A C 1
ATOM 654 O O . PRO A 1 88 ? -18.621 4.065 8.252 1.00 67.06 88 PRO A O 1
ATOM 657 N N . SER A 1 89 ? -18.449 1.930 7.595 1.00 66.44 89 SER A N 1
ATOM 658 C CA . SER A 1 89 ? -19.842 1.758 7.198 1.00 66.44 89 SER A CA 1
ATOM 659 C C . SER A 1 89 ? -20.805 1.709 8.384 1.00 66.44 89 SER A C 1
ATOM 661 O O . SER A 1 89 ? -21.881 2.266 8.262 1.00 66.44 89 SER A O 1
ATOM 663 N N . ALA A 1 90 ? -20.446 1.095 9.513 1.00 69.69 90 ALA A N 1
ATOM 664 C CA . ALA A 1 90 ? -21.282 1.034 10.710 1.00 69.69 90 ALA A CA 1
ATOM 665 C C . ALA A 1 90 ? -21.499 2.427 11.320 1.00 69.69 90 ALA A C 1
ATOM 667 O O . ALA A 1 90 ? -22.626 2.758 11.679 1.00 69.69 90 ALA A O 1
ATOM 668 N N . ASP A 1 91 ? -20.460 3.268 11.337 1.00 73.19 91 ASP A N 1
ATOM 669 C CA . ASP A 1 91 ? -20.563 4.658 11.798 1.00 73.19 91 ASP A CA 1
ATOM 670 C C . ASP A 1 91 ? -21.457 5.487 10.856 1.00 73.19 91 ASP A C 1
ATOM 672 O O . ASP A 1 91 ? -22.358 6.192 11.305 1.00 73.19 91 ASP A O 1
ATOM 676 N N . LYS A 1 92 ? -21.281 5.332 9.534 1.00 76.81 92 LYS A N 1
ATOM 677 C CA . LYS A 1 92 ? -22.116 5.995 8.512 1.00 76.81 92 LYS A CA 1
ATOM 678 C C . LYS A 1 92 ? -23.566 5.518 8.522 1.00 76.81 92 LYS A C 1
ATOM 680 O O . LYS A 1 92 ? -24.469 6.306 8.271 1.00 76.81 92 LYS A O 1
ATOM 685 N N . GLU A 1 93 ? -23.803 4.234 8.776 1.00 78.75 93 GLU A N 1
ATOM 686 C CA . GLU A 1 93 ? -25.148 3.659 8.836 1.00 78.75 93 GLU A CA 1
ATOM 687 C C . GLU A 1 93 ? -25.874 4.086 10.120 1.00 78.75 93 GLU A C 1
ATOM 689 O O . GLU A 1 93 ? -27.076 4.340 10.084 1.00 78.75 93 GLU A O 1
ATOM 694 N N . ALA A 1 94 ? -25.152 4.223 11.238 1.00 79.75 94 ALA A N 1
ATOM 695 C CA . ALA A 1 94 ? -25.680 4.781 12.481 1.00 79.75 94 ALA A CA 1
ATOM 696 C C . ALA A 1 94 ? -26.010 6.278 12.346 1.00 79.75 94 ALA A C 1
ATOM 698 O O . ALA A 1 94 ? -27.087 6.698 12.767 1.00 79.75 94 ALA A O 1
ATOM 699 N N . GLU A 1 95 ? -25.136 7.060 11.704 1.00 81.38 95 GLU A N 1
ATOM 700 C CA . GLU A 1 95 ? -25.379 8.476 11.397 1.00 81.38 95 GLU A CA 1
ATOM 701 C C . GLU A 1 95 ? -26.566 8.644 10.435 1.00 81.38 95 GLU A C 1
ATOM 703 O O . GLU A 1 95 ? -27.457 9.453 10.669 1.00 81.38 95 GLU A O 1
ATOM 708 N N . LEU A 1 96 ? -26.664 7.819 9.389 1.00 84.81 96 LEU A N 1
ATOM 709 C CA . LEU A 1 96 ? -27.801 7.867 8.469 1.00 84.81 96 LEU A CA 1
ATOM 710 C C . LEU A 1 96 ? -29.120 7.498 9.165 1.00 84.81 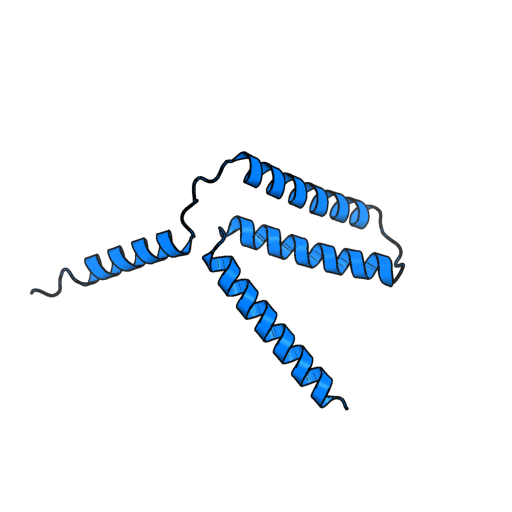96 LEU A C 1
ATOM 712 O O . LEU A 1 96 ? -30.149 8.110 8.886 1.00 84.81 96 LEU A O 1
ATOM 716 N N . LYS A 1 97 ? -29.108 6.519 10.080 1.00 85.62 97 LYS A N 1
ATOM 717 C CA . LYS A 1 97 ? -30.294 6.138 10.864 1.00 85.62 97 LYS A CA 1
ATOM 718 C C . LYS A 1 97 ? -30.726 7.243 11.822 1.00 85.62 97 LYS A C 1
ATOM 720 O O . LYS A 1 97 ? -31.920 7.514 11.886 1.00 85.62 97 LYS A O 1
ATOM 725 N N . SER A 1 98 ? -29.795 7.908 12.507 1.00 83.38 98 SER A N 1
ATOM 726 C CA . SER A 1 98 ? -30.131 9.033 13.388 1.00 83.38 98 SER A CA 1
ATOM 727 C C . SER A 1 98 ? -30.644 10.244 12.601 1.00 83.38 98 SER A C 1
ATOM 729 O O . SER A 1 98 ? -31.589 10.897 13.035 1.00 83.38 98 SER A O 1
ATOM 731 N N . LEU A 1 99 ? -30.107 10.499 11.402 1.00 84.75 99 LEU A N 1
ATOM 732 C CA 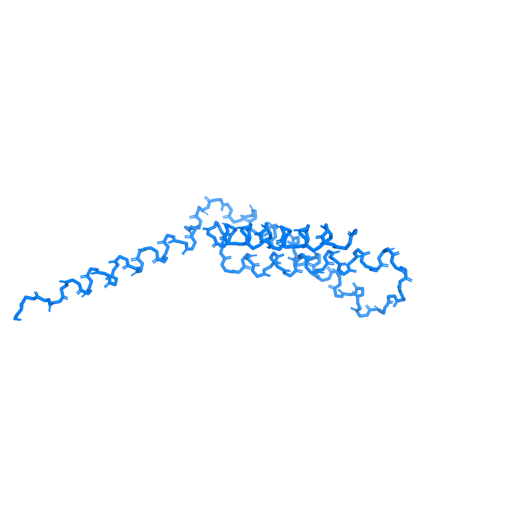. LEU A 1 99 ? -30.617 11.528 10.493 1.00 84.75 99 LEU A CA 1
ATOM 733 C C . LEU A 1 99 ? -32.008 11.189 9.944 1.00 84.75 99 LEU A C 1
ATOM 735 O O . LEU A 1 99 ? -32.849 12.077 9.856 1.00 84.75 99 LEU A O 1
ATOM 739 N N . LEU A 1 100 ? -32.277 9.925 9.603 1.00 85.19 100 LEU A N 1
ATOM 740 C CA . LEU A 1 100 ? -33.605 9.480 9.168 1.00 85.19 100 LEU A CA 1
ATOM 741 C C . LEU A 1 100 ? -34.627 9.511 10.310 1.00 85.19 100 LEU A C 1
ATOM 743 O O . LEU A 1 100 ? -35.775 9.876 10.079 1.00 85.19 100 LEU A O 1
ATOM 747 N N . GLU A 1 101 ? -34.228 9.158 11.532 1.00 86.62 101 GLU A N 1
ATOM 748 C CA . GLU A 1 101 ? -35.080 9.239 12.722 1.00 86.62 101 GLU A CA 1
ATOM 749 C C . GLU A 1 101 ? -35.428 10.697 13.057 1.00 86.62 101 GLU A C 1
ATOM 751 O O . GLU A 1 101 ? -36.602 11.025 13.232 1.00 86.62 101 GLU A O 1
ATOM 756 N N . ASN A 1 102 ? -34.435 11.592 13.020 1.00 85.56 102 ASN A N 1
ATOM 757 C CA . ASN A 1 102 ? -34.628 13.031 13.216 1.00 85.56 102 ASN A CA 1
ATOM 758 C C . ASN A 1 102 ? -35.394 13.689 12.050 1.00 85.56 102 ASN A C 1
ATOM 760 O O . ASN A 1 102 ? -36.159 14.621 12.252 1.00 85.56 102 ASN A O 1
ATOM 764 N N . ALA A 1 103 ? -35.260 13.183 10.820 1.00 81.62 103 ALA A N 1
ATOM 765 C CA . ALA A 1 103 ? -36.071 13.632 9.686 1.00 81.62 103 ALA A CA 1
ATOM 766 C C . ALA A 1 103 ? -37.528 13.142 9.764 1.00 81.62 103 ALA A C 1
ATOM 768 O O . ALA A 1 103 ? -38.412 13.742 9.154 1.00 81.62 103 ALA A O 1
ATOM 769 N N . LYS A 1 104 ? -37.797 12.058 10.504 1.00 75.19 104 LYS A N 1
ATOM 770 C CA . LYS A 1 104 ? -39.141 11.484 10.652 1.00 75.19 104 LYS A CA 1
ATOM 771 C C . LYS A 1 104 ? -39.956 12.132 11.780 1.00 75.19 104 LYS A C 1
ATOM 773 O O . LYS A 1 104 ? -41.182 12.069 11.737 1.00 75.19 104 LYS A O 1
ATOM 778 N N . GLY A 1 105 ? -39.319 12.786 12.751 1.00 64.56 105 GLY A N 1
ATOM 779 C CA . GLY A 1 105 ? -39.989 13.689 13.696 1.00 64.56 105 GLY A CA 1
ATOM 780 C C . GLY A 1 105 ? -39.509 15.116 13.460 1.00 64.56 105 GLY A C 1
ATOM 781 O O . GLY A 1 105 ? -38.428 15.432 13.935 1.00 64.56 105 GLY A O 1
ATOM 782 N N . PRO A 1 106 ? -40.234 15.981 12.722 1.00 56.88 106 PRO A N 1
ATOM 783 C CA . PRO A 1 106 ? -41.581 16.443 13.056 1.00 56.88 106 PRO A CA 1
ATOM 784 C C . PRO A 1 106 ? -42.432 16.698 11.792 1.00 56.88 106 PRO A C 1
ATOM 786 O O . PRO A 1 106 ? -42.574 17.832 11.337 1.00 56.88 106 PRO A O 1
ATOM 789 N N . GLN A 1 107 ? -43.034 15.651 11.226 1.00 54.91 107 GLN A N 1
ATOM 790 C CA . GLN A 1 107 ? -44.121 15.796 10.245 1.00 54.91 107 GLN A CA 1
ATOM 791 C C . GLN A 1 107 ? -45.432 15.296 10.860 1.00 54.91 107 GLN A C 1
ATOM 793 O O . GLN A 1 107 ? -46.086 14.381 10.372 1.00 54.91 107 GLN A O 1
ATOM 798 N N . ALA A 1 108 ? -45.753 15.875 12.013 1.00 54.09 108 ALA A N 1
ATOM 799 C CA . ALA A 1 108 ? -47.037 15.767 12.690 1.00 54.09 108 ALA A CA 1
ATOM 800 C C . ALA A 1 108 ? -47.418 17.171 13.181 1.00 54.09 108 ALA A C 1
ATOM 802 O O . ALA A 1 108 ? -47.356 17.457 14.374 1.00 54.09 108 ALA A O 1
ATOM 803 N N . ALA A 1 109 ? -47.709 18.066 12.239 1.00 45.19 109 ALA A N 1
ATOM 804 C CA . ALA A 1 109 ? -48.403 19.330 12.464 1.00 45.19 109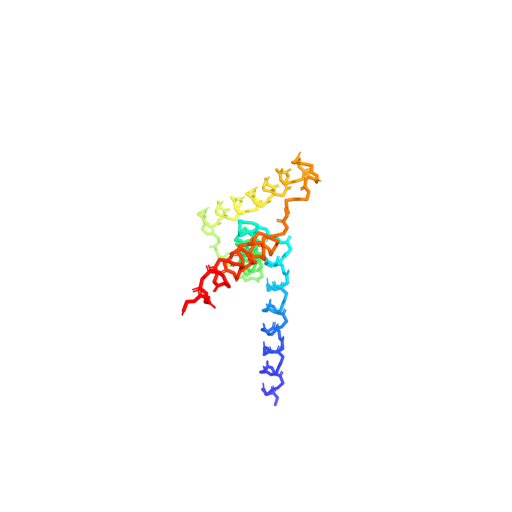 ALA A CA 1
ATOM 805 C C . ALA A 1 109 ? -49.054 19.767 11.151 1.00 45.19 109 ALA A C 1
ATOM 807 O O . ALA A 1 109 ? -48.333 19.765 10.126 1.00 45.19 109 ALA A O 1
#

Organism: Chrysotila carterae (NCBI:txid13221)

pLDDT: mean 77.74, std 9.93, range [45.19, 93.5]

Secondary structure (DSSP, 8-state):
-HHHHHHHHHHHHHHHHHHHHHHHHHS-HHHHHHHHHHHHHHHHHHHHHHH-----HHHHHHHHHHHHHHHHHHHHHHHT-------HHHHHHHHHHHHHHHHHTT---

Sequence (109 aa):
MGWLMIVLSCLNGVAISYAGLRVQQLVTATTFMVLTNVNKFIVILFGVVALREALTTFSLCGVILAIGGALLYARARSRLAPTPTPPPSADKEAELKSLLENAKGPQAA

Radius of gyration: 21.05 Å; chains: 1; bounding box: 68×26×51 Å

InterPro domains:
  IPR000620 EamA domain [PF00892] (2-73)
  IPR037185 Multidrug transporter EmrE superfamily [SSF103481] (3-77)